Protein AF-K4EWQ7-F1 (afdb_monomer_lite)

Organism: NCBI:txid1111067

InterPro domains:
  IPR027417 P-loop containing nucleoside triphosphate hydrolase [G3DSA:3.40.50.300] (1-77)
  IPR027417 P-loop containing nucleoside triphosphate hydrolase [SSF52540] (1-75)
  IPR044974 Disease resistance protein, plants [PTHR11017] (1-75)

Structure (mmCIF, N/CA/C/O backbone):
data_AF-K4EWQ7-F1
#
_entry.id   AF-K4EWQ7-F1
#
loop_
_atom_site.group_PDB
_atom_site.id
_atom_site.type_symbol
_atom_site.label_atom_id
_atom_site.label_alt_id
_atom_site.label_comp_id
_atom_site.label_asym_id
_atom_site.label_entity_id
_atom_site.label_seq_id
_atom_site.pdbx_PDB_ins_code
_atom_site.Cartn_x
_atom_site.Cartn_y
_atom_site.Cartn_z
_atom_site.occupancy
_atom_site.B_iso_or_equiv
_atom_site.auth_seq_id
_atom_site.auth_comp_id
_atom_site.auth_asym_id
_atom_site.auth_atom_id
_atom_site.pdbx_PDB_model_num
ATOM 1 N N . MET A 1 1 ? -5.156 7.992 23.607 1.00 56.78 1 MET A N 1
ATOM 2 C CA . MET A 1 1 ? -4.012 8.471 22.802 1.00 56.78 1 MET A CA 1
ATOM 3 C C . MET A 1 1 ? -2.795 7.624 23.133 1.00 56.78 1 MET A C 1
ATOM 5 O O . MET A 1 1 ? -2.370 7.630 24.278 1.00 56.78 1 MET A O 1
ATOM 9 N N . GLY A 1 2 ? -2.313 6.820 22.182 1.00 52.84 2 GLY A N 1
ATOM 10 C CA . GLY A 1 2 ? -1.277 5.811 22.418 1.00 52.84 2 GLY A CA 1
ATOM 11 C C . GLY A 1 2 ? -0.038 6.018 21.550 1.00 52.84 2 GLY A C 1
ATOM 12 O O . GLY A 1 2 ? 0.023 5.502 20.442 1.00 52.84 2 GLY A O 1
ATOM 13 N N . GLY A 1 3 ? 0.962 6.707 22.108 1.00 63.03 3 GLY A N 1
ATOM 14 C CA . GLY A 1 3 ? 2.385 6.439 21.875 1.00 63.03 3 GLY A CA 1
ATOM 15 C C . GLY A 1 3 ? 3.066 7.040 20.636 1.00 63.03 3 GLY A C 1
ATOM 16 O O . GLY A 1 3 ? 2.836 6.596 19.515 1.00 63.03 3 GLY A O 1
ATOM 17 N N . VAL A 1 4 ? 4.029 7.931 20.915 1.00 59.97 4 VAL A N 1
ATOM 18 C CA . VAL A 1 4 ? 5.242 8.306 20.153 1.00 59.97 4 VAL A CA 1
ATOM 19 C C . VAL A 1 4 ? 5.378 7.658 18.768 1.00 59.97 4 VAL A C 1
ATOM 21 O O . VAL A 1 4 ? 5.664 6.464 18.635 1.00 59.97 4 VAL A O 1
ATOM 24 N N . GLY A 1 5 ? 5.179 8.487 17.741 1.00 64.88 5 GLY A N 1
ATOM 25 C CA . GLY A 1 5 ? 5.990 8.563 16.522 1.00 64.88 5 GLY A CA 1
ATOM 26 C C . GLY A 1 5 ? 6.054 7.375 15.562 1.00 64.88 5 GLY A C 1
ATOM 27 O O . GLY A 1 5 ? 6.611 7.545 14.489 1.00 64.88 5 GLY A O 1
ATOM 28 N N . LYS A 1 6 ? 5.515 6.192 15.873 1.00 80.50 6 LYS A N 1
ATOM 29 C CA . LYS A 1 6 ? 5.657 4.999 15.008 1.00 80.50 6 LYS A CA 1
ATOM 30 C C . LYS A 1 6 ? 5.100 5.251 13.609 1.00 80.50 6 LYS A C 1
ATOM 32 O O . LYS A 1 6 ? 5.825 5.119 12.629 1.00 80.50 6 LYS A O 1
ATOM 37 N N . THR A 1 7 ? 3.858 5.728 13.531 1.00 83.19 7 THR A N 1
ATOM 38 C CA . THR A 1 7 ? 3.240 6.131 12.262 1.00 83.19 7 THR A CA 1
ATOM 39 C C . THR A 1 7 ? 4.013 7.276 11.607 1.00 83.19 7 THR A C 1
ATOM 41 O O . THR A 1 7 ? 4.165 7.283 10.391 1.00 83.19 7 THR A O 1
ATOM 44 N N . THR A 1 8 ? 4.572 8.202 12.394 1.00 88.50 8 THR A N 1
ATOM 45 C CA . THR A 1 8 ? 5.402 9.312 11.899 1.00 88.50 8 THR A CA 1
ATOM 46 C C . THR A 1 8 ? 6.681 8.815 11.223 1.00 88.50 8 THR A C 1
ATOM 48 O O . THR A 1 8 ? 6.987 9.242 10.114 1.00 88.50 8 THR A O 1
ATOM 51 N N . VAL A 1 9 ? 7.401 7.872 11.837 1.00 90.69 9 VAL A N 1
ATOM 52 C CA . VAL A 1 9 ? 8.617 7.265 11.275 1.00 90.69 9 VAL A CA 1
ATOM 53 C C . VAL A 1 9 ? 8.276 6.438 10.038 1.00 90.69 9 VAL A C 1
ATOM 55 O O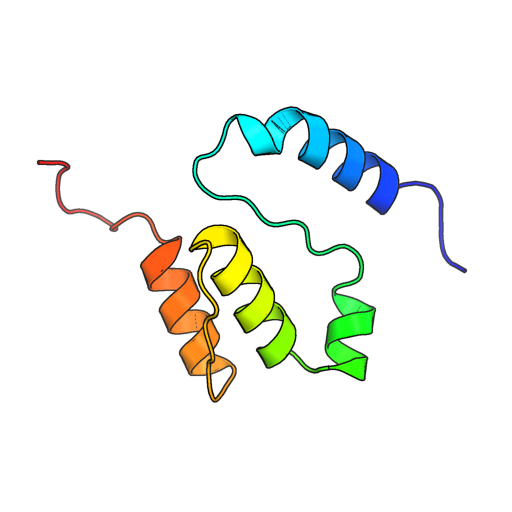 . VAL A 1 9 ? 8.918 6.600 9.002 1.00 90.69 9 VAL A O 1
ATOM 58 N N . SER A 1 10 ? 7.222 5.616 10.094 1.00 90.25 10 SER A N 1
ATOM 59 C CA . SER A 1 10 ? 6.740 4.872 8.924 1.00 90.25 10 SER A CA 1
ATOM 60 C C . SER A 1 10 ? 6.362 5.808 7.773 1.00 90.25 10 SER A C 1
ATOM 62 O O . SER A 1 10 ? 6.692 5.525 6.623 1.00 90.25 10 SER A O 1
ATOM 64 N N . LYS A 1 11 ? 5.721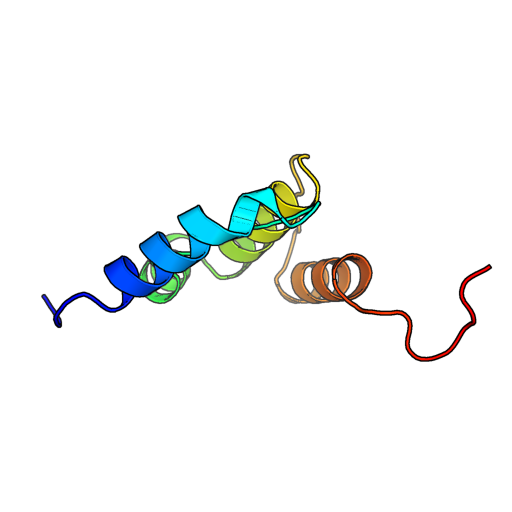 6.947 8.066 1.00 91.94 11 LYS A N 1
ATOM 65 C CA . LYS A 1 11 ? 5.352 7.945 7.059 1.00 91.94 11 LYS A CA 1
ATOM 66 C C . LYS A 1 11 ? 6.574 8.645 6.470 1.00 91.94 11 LYS A C 1
ATOM 68 O O . LYS A 1 11 ? 6.621 8.841 5.259 1.00 91.94 11 LYS A O 1
ATOM 73 N N . ALA A 1 12 ? 7.562 8.992 7.293 1.00 93.25 12 ALA A N 1
ATOM 74 C CA . ALA A 1 12 ? 8.808 9.597 6.829 1.00 93.25 12 ALA A CA 1
ATOM 75 C C . ALA A 1 12 ? 9.586 8.650 5.900 1.00 93.25 12 ALA A C 1
ATOM 77 O O . ALA A 1 12 ? 10.028 9.070 4.832 1.00 93.25 12 ALA A O 1
ATOM 78 N N . LEU A 1 13 ? 9.686 7.363 6.257 1.00 93.44 13 LEU A N 1
ATOM 79 C CA . LEU A 1 13 ? 10.284 6.339 5.395 1.00 93.44 13 LEU A CA 1
ATOM 80 C C . LEU A 1 13 ? 9.499 6.181 4.092 1.00 93.44 13 LEU A C 1
ATOM 82 O O . LEU A 1 13 ? 10.093 6.204 3.019 1.00 93.44 13 LEU A O 1
ATOM 86 N N . TYR A 1 14 ? 8.170 6.090 4.169 1.00 94.19 14 TYR A N 1
ATOM 87 C CA . TYR A 1 14 ? 7.331 6.019 2.977 1.00 94.19 14 TYR A CA 1
ATOM 88 C C . TYR A 1 14 ? 7.585 7.205 2.045 1.00 94.19 14 TYR A C 1
ATOM 90 O O . TYR A 1 14 ? 7.894 6.994 0.882 1.00 94.19 14 TYR A O 1
ATOM 98 N N . ASN A 1 15 ? 7.526 8.440 2.550 1.00 94.38 15 ASN A N 1
ATOM 99 C CA . ASN A 1 15 ? 7.745 9.639 1.738 1.00 94.38 15 ASN A CA 1
ATOM 100 C C . ASN A 1 15 ? 9.156 9.683 1.124 1.00 94.38 15 ASN A C 1
ATOM 102 O O . ASN A 1 15 ? 9.333 10.232 0.043 1.00 94.38 15 ASN A O 1
ATOM 106 N N . LYS A 1 16 ? 10.158 9.102 1.795 1.00 95.88 16 LYS A N 1
ATOM 107 C CA . LYS A 1 16 ? 11.530 9.027 1.281 1.00 95.88 16 LYS A CA 1
ATOM 108 C C . LYS A 1 16 ? 11.672 8.049 0.111 1.00 95.88 16 LYS A C 1
ATOM 110 O O . LYS A 1 16 ? 12.476 8.302 -0.779 1.00 95.88 16 LYS A O 1
ATOM 115 N N . PHE A 1 17 ? 10.933 6.940 0.122 1.00 93.75 17 PHE A N 1
ATOM 116 C CA . PHE A 1 17 ? 11.149 5.833 -0.815 1.00 93.75 17 PHE A CA 1
ATOM 117 C C . PHE A 1 17 ? 10.007 5.596 -1.807 1.00 93.75 17 PHE A C 1
ATOM 119 O O . PHE A 1 17 ? 10.222 4.912 -2.799 1.00 93.75 17 PHE A O 1
ATOM 126 N N . CYS A 1 18 ? 8.807 6.139 -1.590 1.00 92.25 18 CYS A N 1
ATOM 127 C CA . CYS A 1 18 ? 7.635 5.853 -2.428 1.00 92.25 18 CYS A CA 1
ATOM 128 C C . CYS A 1 18 ? 7.862 6.194 -3.907 1.00 92.25 18 CYS A C 1
ATOM 130 O O . CYS A 1 18 ? 7.376 5.480 -4.777 1.00 92.25 18 CYS A O 1
ATOM 132 N N . HIS A 1 19 ? 8.652 7.233 -4.182 1.00 91.62 19 HIS A N 1
ATOM 133 C CA . HIS A 1 19 ? 9.014 7.672 -5.528 1.00 91.62 19 HIS A CA 1
ATOM 134 C C . HIS A 1 19 ? 9.938 6.695 -6.269 1.00 91.62 19 HIS A C 1
ATOM 136 O O . HIS A 1 19 ? 10.022 6.749 -7.490 1.00 91.62 19 HIS A O 1
ATOM 142 N N . SER A 1 20 ? 10.622 5.801 -5.550 1.00 93.81 20 SER A N 1
ATOM 143 C CA . SER A 1 20 ? 11.492 4.775 -6.135 1.00 93.81 20 SER A CA 1
ATOM 144 C C . SER A 1 20 ? 10.727 3.548 -6.638 1.00 93.81 20 SER A C 1
ATOM 146 O O . SER A 1 20 ? 11.331 2.679 -7.260 1.00 93.81 20 SER A O 1
ATOM 148 N N . PHE A 1 21 ? 9.422 3.451 -6.367 1.00 88.50 21 PHE A N 1
ATOM 149 C CA . PHE A 1 21 ? 8.589 2.321 -6.769 1.00 88.50 21 PHE A CA 1
ATOM 150 C C . PHE A 1 21 ? 7.536 2.759 -7.790 1.00 88.50 21 PHE A C 1
ATOM 152 O O . PHE A 1 21 ? 6.934 3.822 -7.664 1.00 88.50 21 PHE A O 1
ATOM 159 N N . GLU A 1 22 ? 7.260 1.902 -8.776 1.00 87.81 22 GLU A N 1
ATOM 160 C CA . GLU A 1 22 ? 6.218 2.141 -9.788 1.00 87.81 22 GLU A CA 1
ATOM 161 C C . GLU A 1 22 ? 4.813 2.258 -9.164 1.00 87.81 22 GLU A C 1
ATOM 163 O O . GLU A 1 22 ? 3.971 3.048 -9.614 1.00 87.81 22 GLU A O 1
ATOM 168 N N . ALA A 1 23 ? 4.604 1.502 -8.083 1.00 88.62 23 ALA A N 1
ATOM 169 C CA . ALA A 1 23 ? 3.379 1.424 -7.308 1.00 88.62 23 ALA A CA 1
ATOM 170 C C . ALA A 1 23 ? 3.697 1.445 -5.805 1.00 88.62 23 ALA A C 1
ATOM 172 O O . ALA A 1 23 ? 4.553 0.701 -5.326 1.00 88.62 23 ALA A O 1
ATOM 173 N N . SER A 1 24 ? 2.994 2.284 -5.043 1.00 91.44 24 SER A N 1
ATOM 174 C CA . SER A 1 24 ? 3.134 2.371 -3.587 1.00 91.44 24 SER A CA 1
ATOM 175 C C . SER A 1 24 ? 1.823 2.819 -2.935 1.00 91.44 24 SER A C 1
ATOM 177 O O . SER A 1 24 ? 0.994 3.466 -3.567 1.00 91.44 24 SER A O 1
ATOM 179 N N . SER A 1 25 ? 1.613 2.437 -1.674 1.00 93.00 25 SER A N 1
ATOM 180 C CA . SER A 1 25 ? 0.451 2.837 -0.871 1.00 93.00 25 SER A CA 1
ATOM 181 C C . SER A 1 25 ? 0.849 2.944 0.600 1.00 93.00 25 SER A C 1
ATOM 183 O O . SER A 1 25 ? 1.670 2.158 1.082 1.00 93.00 25 SER A O 1
ATOM 185 N N . PHE A 1 26 ? 0.269 3.907 1.321 1.00 93.62 26 PHE A N 1
ATOM 186 C CA . PHE A 1 26 ? 0.471 4.078 2.761 1.00 93.62 26 PHE A CA 1
ATOM 187 C C . PHE A 1 26 ? -0.860 4.029 3.509 1.00 93.62 26 PHE A C 1
ATOM 189 O O . PHE A 1 26 ? -1.705 4.916 3.362 1.00 93.62 26 PHE A O 1
ATOM 196 N N . LEU A 1 27 ? -1.014 3.023 4.369 1.00 92.62 27 LEU A N 1
ATOM 197 C CA . LEU A 1 27 ? -2.203 2.824 5.192 1.00 92.62 27 LEU A CA 1
ATOM 198 C C . LEU A 1 27 ? -1.887 3.214 6.645 1.00 92.62 27 LEU A C 1
ATOM 200 O O . LEU A 1 27 ? -1.328 2.418 7.394 1.00 92.62 27 LEU A O 1
ATOM 204 N N . ALA A 1 28 ? -2.210 4.453 7.025 1.00 86.75 28 ALA A N 1
ATOM 205 C CA . ALA A 1 28 ? -1.834 5.029 8.323 1.00 86.75 28 ALA A CA 1
ATOM 206 C C . ALA A 1 28 ? -2.597 4.412 9.512 1.00 86.75 28 ALA A C 1
ATOM 208 O O . ALA A 1 28 ? -1.979 3.971 10.479 1.00 86.75 28 ALA A O 1
ATOM 209 N N . ASP A 1 29 ? -3.927 4.330 9.413 1.00 87.44 29 ASP A N 1
ATOM 210 C CA . ASP A 1 29 ? -4.817 4.018 10.540 1.00 87.44 29 ASP A CA 1
ATOM 211 C C . ASP A 1 29 ? -5.591 2.713 10.315 1.00 87.44 29 ASP A C 1
ATOM 213 O O . ASP A 1 29 ? -6.799 2.636 10.523 1.00 87.44 29 ASP A O 1
ATOM 217 N N . VAL A 1 30 ? -4.886 1.654 9.891 1.00 90.31 30 VAL A N 1
ATOM 218 C CA . VAL A 1 30 ? -5.476 0.358 9.492 1.00 90.31 30 VAL A CA 1
ATOM 219 C C . VAL A 1 30 ? -6.513 -0.144 10.495 1.00 90.31 30 VAL A C 1
ATOM 221 O O . VAL A 1 30 ? -7.614 -0.513 10.103 1.00 90.31 30 VAL A O 1
ATOM 224 N N . ARG A 1 31 ? -6.194 -0.137 11.795 1.00 91.06 31 ARG A N 1
ATOM 225 C CA . ARG A 1 31 ? -7.110 -0.627 12.835 1.00 91.06 31 ARG A CA 1
ATOM 226 C C . ARG A 1 31 ? -8.374 0.229 12.949 1.00 91.06 31 ARG A C 1
ATOM 228 O O . ARG A 1 31 ? -9.444 -0.316 13.211 1.00 91.06 31 ARG A O 1
ATOM 235 N N . GLU A 1 32 ? -8.260 1.545 12.810 1.00 90.75 32 GLU A N 1
ATOM 236 C CA . GLU A 1 32 ? -9.405 2.452 12.890 1.00 90.75 32 GLU A CA 1
ATOM 237 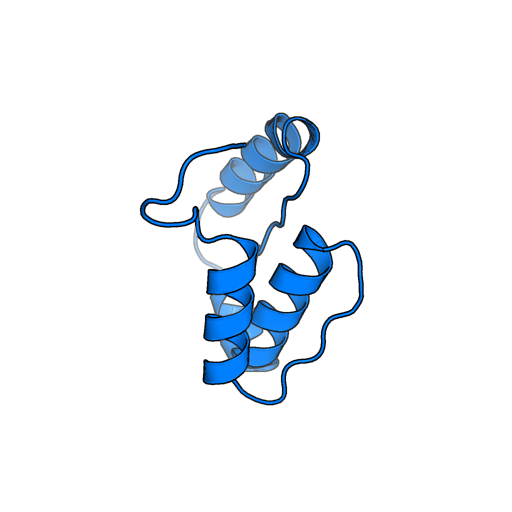C C . GLU A 1 32 ? -10.278 2.327 11.639 1.00 90.75 32 GLU A C 1
ATOM 239 O O . GLU A 1 32 ? -11.479 2.094 11.757 1.00 90.75 32 GLU A O 1
ATOM 244 N N . THR A 1 33 ? -9.669 2.364 10.451 1.00 89.94 33 THR A N 1
ATOM 245 C CA . THR A 1 33 ? -10.372 2.178 9.174 1.00 89.94 33 THR A CA 1
ATOM 246 C C . THR A 1 33 ? -11.031 0.801 9.092 1.00 89.94 33 THR A C 1
ATOM 248 O O . THR A 1 33 ? -12.167 0.698 8.651 1.00 89.94 33 THR A O 1
ATOM 251 N N . MET A 1 34 ? -10.390 -0.267 9.585 1.00 91.94 34 MET A N 1
ATOM 252 C CA . MET A 1 34 ? -11.020 -1.594 9.643 1.00 91.94 34 MET A CA 1
ATOM 253 C C . MET A 1 34 ? -12.303 -1.602 10.479 1.00 91.94 34 MET A C 1
ATOM 255 O O . MET A 1 34 ? -13.225 -2.339 10.144 1.00 91.94 34 MET A O 1
ATOM 259 N N . GLN A 1 35 ? -12.351 -0.829 11.566 1.00 93.81 35 GLN A N 1
ATOM 260 C CA . GLN A 1 35 ? -13.516 -0.767 12.451 1.00 93.81 35 GLN A CA 1
ATOM 261 C C . GLN A 1 35 ? -14.621 0.135 11.894 1.00 93.81 35 GLN A C 1
ATOM 263 O O . GLN A 1 35 ? -15.791 -0.190 12.061 1.00 93.81 35 GLN A O 1
ATOM 268 N N . LYS A 1 36 ? -14.261 1.249 11.243 1.00 94.12 36 LYS A N 1
ATOM 269 C CA . LYS A 1 36 ? -15.222 2.212 10.683 1.00 94.12 36 LYS A CA 1
ATOM 270 C C . LYS A 1 36 ? -15.756 1.791 9.315 1.00 94.12 36 LYS A C 1
ATOM 272 O O . LYS A 1 36 ? -16.961 1.769 9.104 1.00 94.12 36 LYS A O 1
ATOM 277 N N . ASP A 1 37 ? -14.852 1.431 8.410 1.00 91.56 37 ASP A N 1
ATOM 278 C CA . ASP A 1 37 ? -15.118 1.272 6.977 1.00 91.56 37 ASP A CA 1
ATOM 279 C C . ASP A 1 37 ? -14.952 -0.184 6.504 1.00 91.56 37 ASP A C 1
ATOM 281 O O . ASP A 1 37 ? -15.115 -0.500 5.322 1.00 91.56 37 ASP A O 1
ATOM 285 N N . GLY A 1 38 ? -14.575 -1.091 7.407 1.00 92.88 38 GLY A N 1
ATOM 286 C CA . GLY A 1 38 ? -14.398 -2.511 7.124 1.00 92.88 38 GLY A CA 1
ATOM 287 C C . GLY A 1 38 ? -13.107 -2.864 6.377 1.00 92.88 38 GLY A C 1
ATOM 288 O O . GLY A 1 38 ? -12.322 -2.031 5.937 1.00 92.88 38 GLY A O 1
ATOM 289 N N . LYS A 1 39 ? -12.863 -4.167 6.210 1.00 93.06 39 LYS A N 1
ATOM 290 C CA . LYS A 1 39 ? -11.666 -4.685 5.519 1.00 93.06 39 LYS A CA 1
ATOM 291 C C . LYS A 1 39 ? -11.671 -4.398 4.012 1.00 93.06 39 LYS A C 1
ATOM 293 O O . LYS A 1 39 ? -10.609 -4.229 3.418 1.00 93.06 39 LYS A O 1
ATOM 298 N N . VAL A 1 40 ? -12.853 -4.369 3.397 1.00 95.56 40 VAL A N 1
ATOM 299 C CA . VAL A 1 40 ? -13.016 -4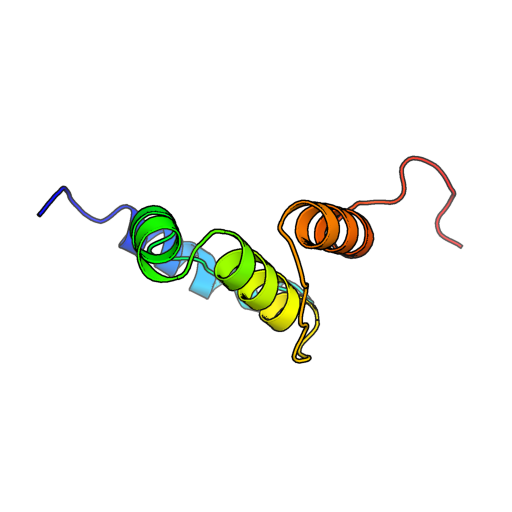.190 1.946 1.00 95.56 40 VAL A CA 1
ATOM 300 C C . VAL A 1 40 ? -12.546 -2.805 1.505 1.00 95.56 40 VAL A C 1
ATOM 302 O O . VAL A 1 40 ? -11.822 -2.708 0.518 1.00 95.56 40 VAL A O 1
ATOM 305 N N . SER A 1 41 ? -12.861 -1.753 2.260 1.00 94.31 41 SER A N 1
ATOM 306 C CA . SER A 1 41 ? -12.433 -0.384 1.942 1.00 94.31 41 SER A CA 1
ATOM 307 C C . SER A 1 41 ? -10.906 -0.245 1.912 1.00 94.31 41 SER A C 1
ATOM 309 O O . SER A 1 41 ? -10.350 0.336 0.982 1.00 94.31 41 SER A O 1
ATOM 311 N N . LEU A 1 42 ? -10.198 -0.866 2.862 1.00 94.94 42 LEU A N 1
ATOM 312 C CA . LEU A 1 42 ? -8.732 -0.890 2.881 1.00 94.94 42 LEU A CA 1
ATOM 313 C C . LEU A 1 42 ? -8.136 -1.621 1.678 1.00 94.94 42 LEU A C 1
ATOM 315 O O . LEU A 1 42 ? -7.129 -1.179 1.130 1.00 94.94 42 LEU A O 1
ATOM 319 N N . GLN A 1 43 ? -8.753 -2.723 1.250 1.00 95.81 43 GLN A N 1
ATOM 320 C CA . GLN A 1 43 ? -8.314 -3.445 0.057 1.00 95.81 43 GLN A CA 1
ATOM 321 C C . GLN A 1 43 ? -8.536 -2.620 -1.209 1.00 95.81 43 GLN A C 1
ATOM 323 O O . GLN A 1 43 ? -7.641 -2.557 -2.045 1.00 95.81 43 GLN A O 1
ATOM 328 N N . GLN A 1 44 ? -9.692 -1.966 -1.339 1.00 95.69 44 GLN A N 1
ATOM 329 C CA . GLN A 1 44 ? -9.994 -1.079 -2.465 1.00 95.69 44 GLN A CA 1
ATOM 330 C C . GLN A 1 44 ? -9.025 0.104 -2.516 1.00 95.69 44 GLN A C 1
ATOM 332 O O . GLN A 1 44 ? -8.522 0.428 -3.591 1.00 95.69 44 GLN A O 1
ATOM 337 N N . ARG A 1 45 ? -8.699 0.703 -1.362 1.00 95.19 45 ARG A N 1
ATOM 338 C CA . ARG A 1 45 ? -7.706 1.778 -1.263 1.00 95.19 45 ARG A CA 1
ATOM 339 C C . ARG A 1 45 ? -6.321 1.310 -1.692 1.00 95.19 45 ARG A C 1
ATOM 341 O O . ARG A 1 45 ? -5.739 1.910 -2.585 1.00 95.19 45 ARG A O 1
ATOM 348 N N . LEU A 1 46 ? -5.834 0.208 -1.118 1.00 95.06 46 LEU A N 1
ATOM 349 C CA . LEU A 1 46 ? -4.546 -0.376 -1.494 1.00 95.06 46 LEU A CA 1
ATOM 350 C C . LEU A 1 46 ? -4.486 -0.656 -3.000 1.00 95.06 46 LEU A C 1
ATOM 352 O O . LEU A 1 46 ? -3.533 -0.261 -3.659 1.00 95.06 46 LEU A O 1
ATOM 356 N N . LEU A 1 47 ? -5.512 -1.319 -3.543 1.00 94.75 47 LEU A N 1
ATOM 357 C CA . LEU A 1 47 ? -5.601 -1.647 -4.964 1.00 94.75 47 LEU A CA 1
ATOM 358 C C . LEU A 1 47 ? -5.636 -0.394 -5.838 1.00 94.75 47 LEU A C 1
ATOM 360 O O . LEU A 1 47 ? -4.997 -0.376 -6.888 1.00 94.75 47 LEU A O 1
ATOM 364 N N . SER A 1 48 ? -6.347 0.646 -5.411 1.00 94.44 48 SER A N 1
ATOM 365 C CA . SER A 1 48 ? -6.449 1.883 -6.181 1.00 94.44 48 SER A CA 1
ATOM 366 C C . SER A 1 48 ? -5.135 2.653 -6.203 1.00 94.44 48 SER A C 1
ATOM 368 O O . SER A 1 48 ? -4.716 3.102 -7.267 1.00 94.44 48 SER A O 1
ATOM 370 N N . ASP A 1 49 ? -4.439 2.721 -5.068 1.00 93.31 49 ASP A N 1
ATOM 371 C CA . ASP A 1 49 ? -3.130 3.367 -4.960 1.00 93.31 49 ASP A CA 1
ATOM 372 C C . ASP A 1 49 ? -2.081 2.659 -5.838 1.00 93.31 49 ASP A C 1
ATOM 374 O O . ASP A 1 49 ? -1.356 3.308 -6.592 1.00 93.31 49 ASP A O 1
ATOM 378 N N . ILE A 1 50 ? -2.030 1.319 -5.806 1.00 92.12 50 ILE A N 1
ATOM 379 C CA . ILE A 1 50 ? -1.028 0.560 -6.576 1.00 92.12 50 ILE A CA 1
ATOM 380 C C . ILE A 1 50 ? -1.345 0.475 -8.076 1.00 92.12 50 ILE A C 1
ATOM 382 O O . ILE A 1 50 ? -0.429 0.333 -8.877 1.00 92.12 50 ILE A O 1
ATOM 386 N N . THR A 1 51 ? -2.622 0.531 -8.473 1.00 90.50 51 THR A N 1
ATOM 387 C CA . THR A 1 51 ? -3.030 0.453 -9.893 1.00 90.50 51 THR A CA 1
ATOM 388 C C . THR A 1 51 ? -3.302 1.816 -10.523 1.00 90.50 51 THR A C 1
ATOM 390 O O . THR A 1 51 ? -3.575 1.888 -11.721 1.00 90.50 51 THR A O 1
ATOM 393 N N . LYS A 1 52 ? -3.264 2.895 -9.729 1.00 89.44 52 LYS A N 1
ATOM 394 C CA . LYS A 1 52 ? -3.615 4.266 -10.138 1.00 89.44 52 LYS A CA 1
ATOM 395 C C . LYS A 1 52 ? -5.014 4.367 -10.773 1.00 89.44 52 LYS A C 1
ATOM 397 O O . LYS A 1 52 ? -5.279 5.271 -11.557 1.00 89.44 52 LYS A O 1
ATOM 402 N N . THR A 1 53 ? -5.907 3.431 -10.443 1.00 90.94 53 THR A N 1
ATOM 403 C CA . THR A 1 53 ? -7.266 3.307 -10.993 1.00 90.94 53 THR A CA 1
ATOM 404 C C . THR A 1 53 ? -8.227 2.929 -9.874 1.00 90.94 53 THR A C 1
ATOM 406 O O . THR A 1 53 ? -7.864 2.154 -9.000 1.00 90.94 53 THR A O 1
ATOM 409 N N . ARG A 1 54 ? -9.470 3.421 -9.888 1.00 92.31 54 ARG A N 1
ATOM 410 C CA . ARG A 1 54 ? -10.475 3.012 -8.894 1.00 92.31 54 ARG A CA 1
ATOM 411 C C . ARG A 1 54 ? -10.806 1.525 -9.056 1.00 92.31 54 ARG A C 1
ATOM 413 O O . ARG A 1 54 ? -11.319 1.118 -10.095 1.00 92.31 54 ARG A O 1
ATOM 420 N N . ILE A 1 55 ? -10.546 0.731 -8.018 1.00 92.31 55 ILE A N 1
ATOM 421 C CA . ILE A 1 55 ? -10.874 -0.698 -7.987 1.00 92.31 55 ILE A CA 1
ATOM 422 C C . ILE A 1 55 ? -11.921 -0.967 -6.916 1.00 92.31 55 ILE A C 1
ATOM 424 O O . ILE A 1 55 ? -11.704 -0.708 -5.734 1.00 92.31 55 ILE A O 1
ATOM 428 N N . GLU A 1 56 ? -13.033 -1.567 -7.330 1.00 93.38 56 GLU A N 1
ATOM 429 C CA . GLU A 1 56 ? -14.096 -2.006 -6.434 1.00 93.38 56 GLU A CA 1
ATOM 430 C C . GLU A 1 56 ? -14.079 -3.529 -6.308 1.00 93.38 56 GLU A C 1
ATOM 432 O O . GLU A 1 56 ? -14.073 -4.276 -7.290 1.00 93.38 56 GLU A O 1
ATOM 437 N N . VAL A 1 57 ? -14.060 -4.004 -5.065 1.00 93.69 57 VAL A N 1
ATOM 438 C CA . VAL A 1 57 ? -14.171 -5.429 -4.740 1.00 93.69 57 VAL A CA 1
ATOM 439 C C . VAL A 1 57 ? -15.385 -5.632 -3.847 1.00 93.69 57 VAL A C 1
ATOM 441 O O . VAL A 1 57 ? -15.574 -4.891 -2.888 1.00 93.69 57 VAL A O 1
ATOM 444 N N . GLY A 1 58 ? -16.218 -6.617 -4.187 1.00 92.88 58 GLY A N 1
ATOM 445 C CA . GLY A 1 58 ? -17.484 -6.866 -3.489 1.00 92.88 58 GLY A CA 1
ATOM 446 C C . GLY A 1 58 ? -17.343 -7.609 -2.158 1.00 92.88 58 GLY A C 1
ATOM 447 O O . GLY A 1 58 ? -18.288 -7.641 -1.381 1.00 92.88 58 GLY A O 1
ATOM 448 N N . ASN A 1 59 ? -16.189 -8.226 -1.884 1.00 95.44 59 ASN A N 1
ATOM 449 C CA . ASN A 1 59 ? -15.916 -8.909 -0.621 1.00 95.44 59 ASN A CA 1
ATOM 450 C C . ASN A 1 59 ? -14.407 -9.035 -0.360 1.00 95.44 59 ASN A C 1
ATOM 452 O O . ASN A 1 59 ? -13.575 -8.800 -1.245 1.00 95.44 59 ASN A O 1
ATOM 456 N N . ALA A 1 60 ? -14.073 -9.421 0.874 1.00 94.44 60 ALA A N 1
ATOM 457 C CA . ALA A 1 60 ? -12.698 -9.486 1.346 1.00 94.44 60 ALA A CA 1
ATOM 458 C C . ALA A 1 60 ? -11.852 -10.547 0.624 1.00 94.44 60 ALA A C 1
ATOM 460 O O . ALA A 1 60 ? -10.668 -10.309 0.369 1.00 94.44 60 ALA A O 1
ATOM 461 N N . ASP A 1 61 ? -12.436 -11.699 0.290 1.00 95.75 61 ASP A N 1
ATOM 462 C CA . ASP A 1 61 ? -11.750 -12.811 -0.376 1.00 95.75 61 ASP A CA 1
ATOM 463 C C . ASP A 1 61 ? -11.349 -12.452 -1.807 1.00 95.75 61 ASP A C 1
ATOM 465 O O . ASP A 1 61 ? -10.199 -12.645 -2.214 1.00 95.75 61 ASP A O 1
ATOM 469 N N . ARG A 1 62 ? -12.265 -11.820 -2.548 1.00 94.69 62 ARG A N 1
ATOM 470 C CA . ARG A 1 62 ? -11.988 -11.260 -3.871 1.00 94.69 62 ARG A CA 1
ATOM 471 C C . ARG A 1 62 ? -10.896 -10.201 -3.785 1.00 94.69 62 ARG A C 1
ATOM 473 O O . ARG A 1 62 ? -9.970 -10.236 -4.591 1.00 94.69 62 ARG A O 1
ATOM 480 N N . GLY A 1 63 ? -10.958 -9.307 -2.798 1.00 94.44 63 GLY A N 1
ATOM 481 C CA . GLY A 1 63 ? -9.907 -8.316 -2.570 1.00 94.44 63 GLY A CA 1
ATOM 482 C C . GLY A 1 63 ? -8.532 -8.947 -2.345 1.00 94.44 63 GLY A C 1
ATOM 483 O O . GLY A 1 63 ? -7.570 -8.540 -2.990 1.00 94.44 63 GLY A O 1
ATOM 484 N N . ILE A 1 64 ? -8.435 -9.995 -1.517 1.00 93.81 64 ILE A N 1
ATOM 485 C CA . ILE A 1 64 ? -7.181 -10.745 -1.310 1.00 93.81 64 ILE A CA 1
ATOM 486 C C . ILE A 1 64 ? -6.682 -11.353 -2.622 1.00 93.81 64 ILE A C 1
ATOM 488 O O . ILE A 1 64 ? -5.492 -11.256 -2.915 1.00 93.81 64 ILE A O 1
ATOM 492 N N . SER A 1 65 ? -7.565 -11.979 -3.402 1.00 93.31 65 SER A N 1
ATOM 493 C CA . SER A 1 65 ? -7.199 -12.599 -4.680 1.00 93.31 65 SER A CA 1
ATOM 494 C C . SER A 1 65 ? -6.630 -11.575 -5.667 1.00 93.31 65 SER A C 1
ATOM 496 O O . SER A 1 65 ? -5.558 -11.786 -6.236 1.00 93.31 65 SER A O 1
ATOM 498 N N . VAL A 1 66 ? -7.279 -10.413 -5.801 1.00 92.19 66 VAL A N 1
ATOM 499 C CA . VAL A 1 66 ? -6.803 -9.337 -6.684 1.00 92.19 66 VAL A CA 1
ATOM 500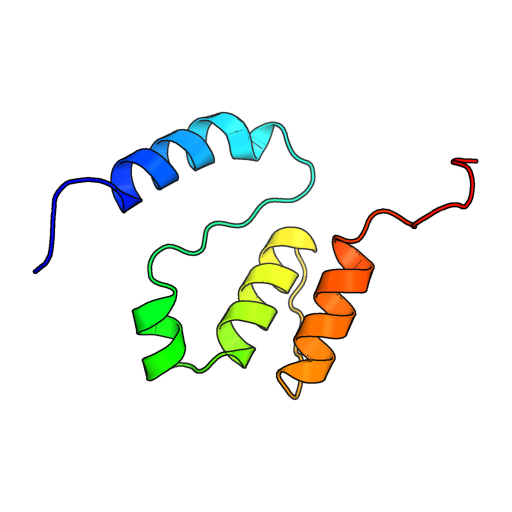 C C . VAL A 1 66 ? -5.471 -8.773 -6.189 1.00 92.19 66 VAL A C 1
ATOM 502 O O . VAL A 1 66 ? -4.555 -8.613 -6.992 1.00 92.19 66 VAL A O 1
ATOM 505 N N . ILE A 1 67 ? -5.324 -8.531 -4.881 1.00 92.25 67 ILE A N 1
ATOM 506 C CA . ILE A 1 67 ? -4.059 -8.065 -4.291 1.00 92.25 67 ILE A CA 1
ATOM 507 C C . ILE A 1 67 ? -2.938 -9.067 -4.582 1.00 92.25 67 ILE A C 1
ATOM 509 O O . ILE A 1 67 ? -1.873 -8.667 -5.043 1.00 92.25 67 ILE A O 1
ATOM 513 N N . LYS A 1 68 ? -3.178 -10.369 -4.381 1.00 90.81 68 LYS A N 1
ATOM 514 C CA . LYS A 1 68 ? -2.208 -11.428 -4.699 1.00 90.81 68 LYS A CA 1
ATOM 515 C C . LYS A 1 68 ? -1.850 -11.457 -6.180 1.00 90.81 68 LYS A C 1
ATOM 517 O O . LYS A 1 68 ? -0.687 -11.635 -6.499 1.00 90.81 68 LYS A O 1
ATOM 522 N N . ASN A 1 69 ? -2.811 -11.275 -7.079 1.00 89.00 69 ASN A N 1
ATOM 523 C CA . ASN A 1 69 ? -2.537 -11.267 -8.515 1.00 89.00 69 ASN A CA 1
ATOM 524 C C . ASN A 1 69 ? -1.748 -10.021 -8.961 1.00 89.00 69 ASN A C 1
ATOM 526 O O . ASN A 1 69 ? -0.997 -10.079 -9.926 1.00 89.00 69 ASN A O 1
ATOM 530 N N . ARG A 1 70 ? -1.932 -8.883 -8.277 1.00 85.81 70 ARG A N 1
ATOM 531 C CA . ARG A 1 70 ? -1.260 -7.612 -8.597 1.00 85.81 70 ARG A CA 1
ATOM 532 C C . ARG A 1 70 ? 0.127 -7.487 -7.969 1.00 85.81 70 ARG A C 1
ATOM 534 O O . ARG A 1 70 ? 1.030 -6.984 -8.620 1.00 85.81 70 ARG A O 1
ATOM 541 N N . LEU A 1 71 ? 0.278 -7.912 -6.716 1.00 83.25 71 LEU A N 1
ATOM 542 C CA . LEU A 1 71 ? 1.521 -7.797 -5.942 1.00 83.25 71 LEU A CA 1
ATOM 543 C C . LEU A 1 71 ? 2.326 -9.098 -5.895 1.00 83.25 71 LEU A C 1
ATOM 545 O O . LEU A 1 71 ? 3.488 -9.095 -5.501 1.00 83.25 71 LEU A O 1
ATOM 549 N N . GLY A 1 72 ? 1.708 -10.229 -6.224 1.00 75.56 72 GLY A N 1
ATOM 550 C CA . GLY A 1 72 ? 2.384 -11.512 -6.226 1.00 75.56 72 GLY A CA 1
ATOM 551 C C . GLY A 1 72 ? 3.375 -11.582 -7.373 1.00 75.56 72 GLY A C 1
ATOM 552 O O . GLY A 1 72 ? 2.989 -11.587 -8.540 1.00 75.56 72 GLY A O 1
ATOM 553 N N . CYS A 1 73 ? 4.656 -11.722 -7.038 1.00 57.56 73 CYS A N 1
ATOM 554 C CA . CYS A 1 73 ? 5.631 -12.280 -7.963 1.00 57.56 73 CYS A CA 1
ATOM 555 C C . CYS A 1 73 ? 5.080 -13.612 -8.488 1.00 57.56 73 CYS A C 1
ATOM 557 O O . CYS A 1 73 ? 4.662 -14.459 -7.688 1.00 57.56 73 CYS A O 1
ATOM 559 N N . ARG A 1 74 ?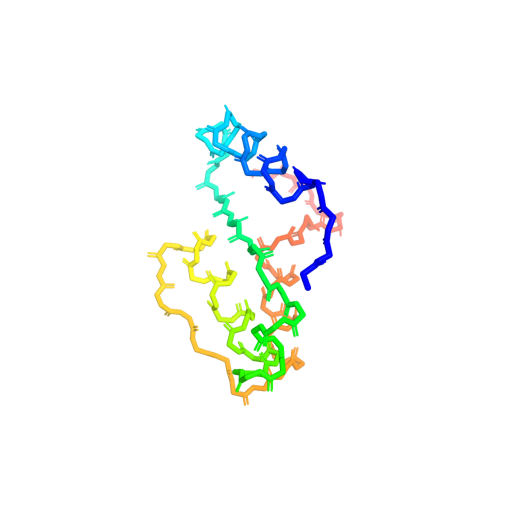 5.087 -13.819 -9.813 1.00 53.28 74 ARG A N 1
ATOM 560 C CA . ARG A 1 74 ? 4.816 -15.144 -10.383 1.00 53.28 74 ARG A CA 1
ATOM 561 C C . ARG A 1 74 ? 5.781 -16.114 -9.715 1.00 53.28 74 ARG A C 1
ATOM 563 O O . ARG A 1 74 ? 6.993 -16.009 -9.896 1.00 53.28 74 ARG A O 1
ATOM 570 N N . LYS A 1 75 ? 5.267 -17.048 -8.919 1.00 45.97 75 LYS A N 1
ATOM 571 C CA . LYS A 1 75 ? 6.076 -18.180 -8.483 1.00 45.97 75 LYS A CA 1
ATOM 572 C C . LYS A 1 75 ? 6.352 -19.025 -9.729 1.00 45.97 75 LYS A C 1
ATOM 574 O O . LYS A 1 75 ? 5.497 -19.795 -10.139 1.00 45.97 75 LYS A O 1
ATOM 579 N N . GLY A 1 76 ? 7.514 -18.810 -10.347 1.00 51.00 76 GLY A N 1
ATOM 580 C CA . GLY A 1 76 ? 8.144 -19.738 -11.286 1.00 51.00 76 GLY A CA 1
ATOM 581 C C . GLY A 1 76 ? 7.582 -19.821 -12.708 1.00 51.00 76 GLY A C 1
ATOM 582 O O . GLY A 1 76 ? 7.282 -20.918 -13.152 1.00 51.00 76 GLY A O 1
ATOM 583 N N . VAL A 1 77 ? 7.536 -18.722 -13.466 1.00 46.06 77 VAL A N 1
ATOM 584 C CA . VAL A 1 77 ? 7.693 -18.801 -14.934 1.00 46.06 77 VAL A CA 1
ATOM 585 C C . VAL A 1 77 ? 8.565 -17.627 -15.349 1.00 46.06 77 VAL A C 1
ATOM 587 O O . VAL A 1 77 ? 8.296 -16.503 -14.926 1.00 46.06 77 VAL A O 1
ATOM 590 N N . GLY A 1 78 ? 9.634 -17.929 -16.086 1.00 44.34 78 GLY A N 1
ATOM 591 C CA . GLY A 1 78 ? 10.683 -16.994 -16.469 1.00 44.34 78 GLY A CA 1
ATOM 592 C C . GLY A 1 78 ? 10.148 -15.654 -16.955 1.00 44.34 78 GLY A C 1
ATOM 593 O O . GLY A 1 78 ? 9.145 -15.577 -17.665 1.00 44.34 78 GLY A O 1
ATOM 594 N N . CYS A 1 79 ? 10.849 -14.600 -16.554 1.00 42.94 79 CYS A N 1
ATOM 595 C CA . CYS A 1 79 ? 10.820 -13.342 -17.273 1.00 42.94 79 CYS A CA 1
ATOM 596 C C . CYS A 1 79 ? 11.176 -13.645 -18.738 1.00 42.94 79 CYS A C 1
ATOM 598 O O . CYS A 1 79 ? 12.276 -14.127 -19.005 1.00 42.94 79 CYS A O 1
ATOM 600 N N . ASN A 1 80 ? 10.219 -13.429 -19.639 1.00 41.56 80 ASN A N 1
ATOM 601 C CA . ASN A 1 80 ? 10.477 -13.136 -21.044 1.00 41.56 80 ASN A CA 1
ATOM 602 C C . ASN A 1 80 ? 10.412 -11.620 -21.194 1.00 41.56 80 ASN A C 1
ATOM 604 O O . ASN A 1 80 ? 9.441 -11.054 -20.634 1.00 41.56 80 ASN A O 1
#

Foldseek 3Di:
DDDDDPLVVVVVVCVVCVVVDLADDDDRCQVVCCVVVNQQVVLQRRVCRRVVHRDHDPDNVSSVVVCCVSVPDPPDDDDD

Secondary structure (DSSP, 8-state):
---TTHHHHHHHHHHHHGGGSSS----S-HHHHHHHTHHHHHHHHHHHHHHTS----SSHHHHHHHHHHHH---SS----

pLDDT: mean 85.31, std 15.22, range [41.56, 95.88]

Sequence (80 aa):
MGGVGKTTVSKALYNKFCHSFEASSFLADVRETMQKDGKVSLQQRLLSDITKTRIEVGNADRGISVIKNRLGCRKGVGCN

Radius of gyration: 14.85 Å; chains: 1; bounding box: 29×29×44 Å